Protein AF-A0A060BZU5-F1 (afdb_monomer_lite)

pLDDT: mean 94.49, std 5.02, range [67.12, 98.19]

Foldseek 3Di:
DQDPVNVVVVVVVVCVVCVVVVVVCVVVVVVVVVVVVVVLVCNPVPFDFDVPQLVVLVVLLCVVLPVLLVVLLVCLCPDDDPPLLVVLSVQLVPLVVVQSVSSRRHHGDNCSSVVSVVSSNVSSVVRDDPVSVVVRVVRNVCSVVVVVVCVVPPD

Organism: NCBI:txid158749

Structure (mmCIF, N/CA/C/O backbone):
data_AF-A0A060BZU5-F1
#
_entry.id   AF-A0A060BZU5-F1
#
loop_
_atom_site.group_PDB
_atom_site.id
_atom_site.ty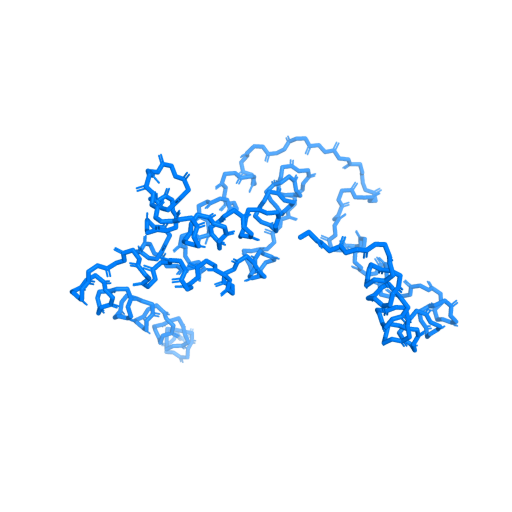pe_symbol
_atom_site.label_atom_id
_atom_site.label_alt_id
_atom_site.label_comp_id
_atom_site.label_asym_id
_atom_site.label_entity_id
_atom_site.label_seq_id
_atom_site.pdbx_PDB_ins_code
_atom_site.Cartn_x
_atom_site.Cartn_y
_atom_site.Cartn_z
_atom_site.occupancy
_atom_site.B_iso_or_equiv
_atom_site.auth_seq_id
_atom_site.auth_comp_id
_atom_site.auth_asym_id
_atom_site.auth_atom_id
_atom_site.pdbx_PDB_model_num
ATOM 1 N N . ARG A 1 1 ? -1.136 -24.111 12.074 1.00 69.12 1 ARG A N 1
ATOM 2 C CA . ARG A 1 1 ? 0.062 -23.974 11.204 1.00 69.12 1 ARG A CA 1
ATOM 3 C C . ARG A 1 1 ? -0.258 -24.644 9.873 1.00 69.12 1 ARG A C 1
ATOM 5 O O . ARG A 1 1 ? -0.863 -25.708 9.910 1.00 69.12 1 ARG A O 1
ATOM 12 N N . ILE A 1 2 ? 0.066 -24.031 8.733 1.00 78.31 2 ILE A N 1
ATOM 13 C CA . ILE A 1 2 ? -0.169 -24.647 7.415 1.00 78.31 2 ILE A CA 1
ATOM 14 C C . ILE A 1 2 ? 0.790 -25.838 7.289 1.00 78.31 2 ILE A C 1
ATOM 16 O O . ILE A 1 2 ? 1.999 -25.661 7.401 1.00 78.31 2 ILE A O 1
ATOM 20 N N . GLY A 1 3 ? 0.262 -27.054 7.142 1.00 94.56 3 GLY A N 1
ATOM 21 C CA . GLY A 1 3 ? 1.089 -28.252 6.969 1.00 94.56 3 GLY A CA 1
ATOM 22 C C . GLY A 1 3 ? 1.751 -28.292 5.588 1.00 94.56 3 GLY A C 1
ATOM 23 O O . GLY A 1 3 ? 1.218 -27.729 4.633 1.00 94.56 3 GLY A O 1
ATOM 24 N N . TRP A 1 4 ? 2.874 -29.006 5.460 1.00 95.75 4 TRP A N 1
ATOM 25 C CA . TRP A 1 4 ? 3.619 -29.143 4.197 1.00 95.75 4 TRP A CA 1
ATOM 26 C C . TRP A 1 4 ? 2.758 -29.619 3.025 1.00 95.75 4 TRP A C 1
ATOM 28 O O . TRP A 1 4 ? 2.885 -29.098 1.922 1.00 95.75 4 TRP A O 1
ATOM 38 N N . ARG A 1 5 ? 1.815 -30.535 3.277 1.00 96.00 5 ARG A N 1
ATOM 39 C CA . ARG A 1 5 ? 0.831 -30.977 2.279 1.00 96.00 5 ARG A CA 1
ATOM 40 C C . ARG A 1 5 ? -0.011 -29.816 1.747 1.00 96.00 5 ARG A C 1
ATOM 42 O O . ARG A 1 5 ? -0.167 -29.685 0.541 1.00 96.00 5 ARG A O 1
ATOM 49 N N . ASN A 1 6 ? -0.541 -28.973 2.632 1.00 95.94 6 ASN A N 1
ATOM 50 C CA . ASN A 1 6 ? -1.364 -27.833 2.227 1.00 95.94 6 ASN A CA 1
ATOM 51 C C . ASN A 1 6 ? -0.523 -26.791 1.488 1.00 95.94 6 ASN A C 1
ATOM 53 O O . ASN A 1 6 ? -0.986 -26.243 0.498 1.00 95.94 6 ASN A O 1
ATOM 57 N N . CYS A 1 7 ? 0.723 -26.574 1.918 1.00 95.19 7 CYS A N 1
ATOM 58 C CA . CYS A 1 7 ? 1.665 -25.715 1.204 1.00 95.19 7 CYS A CA 1
ATOM 59 C C . CYS A 1 7 ? 1.905 -26.217 -0.231 1.00 95.19 7 CYS A C 1
ATOM 61 O O . CYS A 1 7 ? 1.769 -25.451 -1.180 1.00 95.19 7 CYS A O 1
ATOM 63 N N . ALA A 1 8 ? 2.163 -27.518 -0.404 1.00 96.44 8 ALA A N 1
ATOM 64 C CA . ALA A 1 8 ? 2.342 -28.126 -1.720 1.00 96.44 8 ALA A CA 1
ATOM 65 C C . ALA A 1 8 ? 1.080 -28.012 -2.591 1.00 96.44 8 ALA A C 1
ATOM 67 O O . ALA A 1 8 ? 1.173 -27.644 -3.758 1.00 96.44 8 ALA A O 1
ATOM 68 N N . LEU A 1 9 ? -0.105 -28.263 -2.022 1.00 97.50 9 LEU A N 1
ATOM 69 C CA . LEU A 1 9 ? -1.376 -28.101 -2.736 1.00 97.50 9 LEU A CA 1
ATOM 70 C C . LEU A 1 9 ? -1.608 -26.649 -3.171 1.00 97.50 9 LEU A C 1
ATOM 72 O O . LEU A 1 9 ? -2.020 -26.415 -4.303 1.00 97.50 9 LEU A O 1
ATOM 76 N N . MET A 1 10 ? -1.309 -25.675 -2.308 1.00 95.88 10 MET A N 1
ATOM 77 C CA . MET A 1 10 ? -1.402 -24.252 -2.646 1.00 95.88 10 MET A CA 1
ATOM 78 C C . MET A 1 10 ? -0.418 -23.870 -3.756 1.00 95.88 10 MET A C 1
ATOM 80 O O . MET A 1 10 ? -0.804 -23.168 -4.686 1.00 95.88 10 MET A O 1
ATOM 84 N N . ALA A 1 11 ? 0.825 -24.358 -3.695 1.00 96.38 11 ALA A N 1
ATOM 85 C CA . ALA A 1 11 ? 1.834 -24.105 -4.720 1.00 96.38 11 ALA A CA 1
ATOM 86 C C . ALA A 1 11 ? 1.442 -24.714 -6.076 1.00 96.38 11 ALA A C 1
ATOM 88 O O . ALA A 1 11 ? 1.573 -24.052 -7.103 1.00 96.38 11 ALA A O 1
ATOM 89 N N . LEU A 1 12 ? 0.907 -25.939 -6.083 1.00 97.62 12 LEU A N 1
ATOM 90 C CA . LEU A 1 12 ? 0.409 -26.594 -7.296 1.00 97.62 12 LEU A CA 1
ATOM 91 C C . LEU A 1 12 ? -0.798 -25.861 -7.883 1.00 97.62 12 LEU A C 1
ATOM 93 O O . LEU A 1 12 ? -0.840 -25.636 -9.089 1.00 97.62 12 LEU A O 1
ATOM 97 N N . ALA A 1 13 ? -1.754 -25.455 -7.045 1.00 97.62 13 ALA A N 1
ATOM 98 C CA . ALA A 1 13 ? -2.903 -24.675 -7.489 1.00 97.62 13 ALA A CA 1
ATOM 99 C C . ALA A 1 13 ? -2.464 -23.330 -8.087 1.00 97.62 13 ALA A C 1
ATOM 101 O O . ALA A 1 13 ? -2.909 -22.971 -9.174 1.00 97.62 13 ALA A O 1
ATOM 102 N N . PHE A 1 14 ? -1.544 -22.620 -7.428 1.00 96.81 14 PHE A N 1
ATOM 103 C CA . PHE A 1 14 ? -0.956 -21.389 -7.953 1.00 96.81 14 PHE A CA 1
ATOM 104 C C . PHE A 1 14 ? -0.271 -21.617 -9.307 1.00 96.81 14 PHE A C 1
ATOM 106 O O . PHE A 1 14 ? -0.561 -20.898 -10.261 1.00 96.81 14 PHE A O 1
ATOM 113 N N . ALA A 1 15 ? 0.583 -22.643 -9.411 1.00 97.31 15 ALA A N 1
ATOM 114 C CA . ALA A 1 15 ? 1.287 -22.980 -10.645 1.00 97.31 15 ALA A CA 1
ATOM 115 C C . ALA A 1 15 ? 0.313 -23.306 -11.786 1.00 97.31 15 ALA A C 1
ATOM 117 O O . ALA A 1 15 ? 0.478 -22.803 -12.894 1.00 97.31 15 ALA A O 1
ATOM 118 N N . ALA A 1 16 ? -0.733 -24.089 -11.511 1.00 97.69 16 ALA A N 1
ATOM 119 C CA . ALA A 1 16 ? -1.763 -24.413 -12.492 1.00 97.69 16 ALA A CA 1
ATOM 120 C C . ALA A 1 16 ? -2.503 -23.155 -12.971 1.00 97.69 16 ALA A C 1
ATOM 122 O O . ALA A 1 16 ? -2.631 -22.948 -14.177 1.00 97.69 16 ALA A O 1
ATOM 123 N N . VAL A 1 17 ? -2.924 -22.287 -12.046 1.00 98.00 17 VAL A N 1
ATOM 124 C CA . VAL A 1 17 ? -3.672 -21.057 -12.354 1.00 98.00 17 VAL A CA 1
ATOM 125 C C . VAL A 1 17 ? -2.834 -20.062 -13.160 1.00 98.00 17 VAL A C 1
ATOM 127 O O . VAL A 1 17 ? -3.349 -19.459 -14.098 1.00 98.00 17 VAL A O 1
ATOM 130 N N . ILE A 1 18 ? -1.548 -19.894 -12.837 1.00 96.81 18 ILE A N 1
ATOM 131 C CA . ILE A 1 18 ? -0.677 -18.942 -13.544 1.00 96.81 18 ILE A CA 1
ATOM 132 C C . ILE A 1 18 ? -0.086 -19.517 -14.843 1.00 96.81 18 ILE A C 1
ATOM 134 O O . ILE A 1 18 ? 0.369 -18.754 -15.697 1.00 96.81 18 ILE A O 1
ATOM 138 N N . SER A 1 19 ? -0.112 -20.844 -15.031 1.00 97.38 19 SER A N 1
ATOM 139 C CA . SER A 1 19 ? 0.541 -21.516 -16.165 1.00 97.38 19 SER A CA 1
ATOM 140 C C . SER A 1 19 ? 0.157 -20.986 -17.552 1.00 97.38 19 SER A C 1
ATOM 142 O O . SER A 1 19 ? 1.078 -20.809 -18.352 1.00 97.38 19 SER A O 1
ATOM 144 N N . PRO A 1 20 ? -1.112 -20.639 -17.872 1.00 96.38 20 PRO A N 1
ATOM 145 C CA . PRO A 1 20 ? -1.440 -20.138 -19.206 1.00 96.38 20 PRO A CA 1
ATOM 146 C C . PRO A 1 20 ? -0.761 -18.795 -19.488 1.00 96.38 20 PRO A C 1
ATOM 148 O O . PRO A 1 20 ? -0.270 -18.568 -20.590 1.00 96.38 20 PRO A O 1
ATOM 151 N N . ASN A 1 21 ? -0.676 -17.925 -18.473 1.00 95.50 21 ASN A N 1
ATOM 152 C CA . ASN A 1 21 ? -0.003 -16.635 -18.586 1.00 95.50 21 ASN A CA 1
ATOM 153 C C . ASN A 1 21 ? 1.512 -16.812 -18.756 1.00 95.50 21 ASN A C 1
ATOM 155 O O . ASN A 1 21 ? 2.098 -16.191 -19.638 1.00 95.50 21 ASN A O 1
ATOM 159 N N . VAL A 1 22 ? 2.128 -17.703 -17.971 1.00 94.94 22 VAL A N 1
ATOM 160 C CA . VAL A 1 22 ? 3.571 -17.985 -18.056 1.00 94.94 22 VAL A CA 1
ATOM 161 C C . VAL A 1 22 ? 3.944 -18.566 -19.419 1.00 94.94 22 VAL A C 1
ATOM 163 O O . VAL A 1 22 ? 4.887 -18.090 -20.047 1.00 94.94 22 VAL A O 1
ATOM 166 N N . ILE A 1 23 ? 3.193 -19.557 -19.909 1.00 96.81 23 ILE A N 1
ATOM 167 C CA . ILE A 1 23 ? 3.436 -20.176 -21.221 1.00 96.81 23 ILE A CA 1
ATOM 168 C C . ILE A 1 23 ? 3.275 -19.139 -22.334 1.00 96.81 23 ILE A C 1
ATOM 170 O O . ILE A 1 23 ? 4.119 -19.055 -23.229 1.00 96.81 23 ILE A O 1
ATOM 174 N N . TRP A 1 24 ? 2.224 -18.317 -22.271 1.00 96.62 24 TRP A N 1
ATOM 175 C CA . TRP A 1 24 ? 2.035 -17.238 -23.235 1.00 96.62 24 TRP A CA 1
ATOM 176 C C . TRP A 1 24 ? 3.219 -16.264 -23.213 1.00 96.62 24 TRP A C 1
ATOM 178 O O . TRP A 1 24 ? 3.798 -15.979 -24.254 1.00 96.62 24 TRP A O 1
ATOM 188 N N . ASN A 1 25 ? 3.664 -15.829 -22.034 1.00 96.38 25 ASN A N 1
ATOM 189 C CA . ASN A 1 25 ? 4.769 -14.884 -21.910 1.00 96.38 25 ASN A CA 1
ATOM 190 C C . ASN A 1 25 ? 6.090 -15.455 -22.459 1.00 96.38 25 ASN A C 1
ATOM 192 O O . ASN A 1 25 ? 6.769 -14.790 -23.238 1.00 96.38 25 ASN A O 1
ATOM 196 N N . LEU A 1 26 ? 6.412 -16.713 -22.133 1.00 96.31 26 LEU A N 1
ATOM 197 C CA . LEU A 1 26 ? 7.608 -17.407 -22.632 1.00 96.31 26 LEU A CA 1
ATOM 198 C C . LEU A 1 26 ? 7.604 -17.580 -24.156 1.00 96.31 26 LEU A C 1
ATOM 200 O O . LEU A 1 26 ? 8.656 -17.523 -24.786 1.00 96.31 26 LEU A O 1
ATOM 204 N N . THR A 1 27 ? 6.428 -17.772 -24.755 1.00 97.12 27 THR A N 1
ATOM 205 C CA . THR A 1 27 ? 6.273 -17.913 -26.214 1.00 97.12 27 THR A CA 1
ATOM 206 C C . THR A 1 27 ? 6.184 -16.574 -26.950 1.00 97.12 27 THR A C 1
ATOM 208 O O . THR A 1 27 ? 6.310 -16.544 -28.170 1.00 97.12 27 THR A O 1
ATOM 211 N N . HIS A 1 28 ? 6.027 -15.465 -26.222 1.00 95.88 28 HIS A N 1
ATOM 212 C CA . HIS A 1 28 ? 5.904 -14.107 -26.761 1.00 95.88 28 HIS A CA 1
ATOM 213 C C . HIS A 1 28 ? 7.030 -13.203 -26.244 1.00 95.88 28 HIS A C 1
ATOM 215 O O . HIS A 1 28 ? 6.793 -12.068 -25.834 1.00 95.88 28 HIS A O 1
ATOM 221 N N . GLN A 1 29 ? 8.262 -13.726 -26.247 1.00 94.12 29 GLN A N 1
ATOM 222 C CA . GLN A 1 29 ? 9.493 -12.964 -25.977 1.00 94.12 29 GLN A CA 1
ATOM 223 C C . GLN A 1 29 ? 9.509 -12.261 -24.612 1.00 94.12 29 GLN A C 1
ATOM 225 O O . GLN A 1 29 ? 10.192 -11.264 -24.426 1.00 94.12 29 GLN A O 1
ATOM 230 N N . LEU A 1 30 ? 8.756 -12.784 -23.645 1.00 92.81 30 LEU A N 1
ATOM 231 C CA . LEU A 1 30 ? 8.597 -12.197 -22.322 1.00 92.81 30 LEU A CA 1
ATOM 232 C C . LEU A 1 30 ? 8.027 -10.764 -22.322 1.00 92.81 30 LEU A C 1
ATOM 234 O O . LEU A 1 30 ? 8.293 -9.999 -21.396 1.00 92.81 30 LEU A O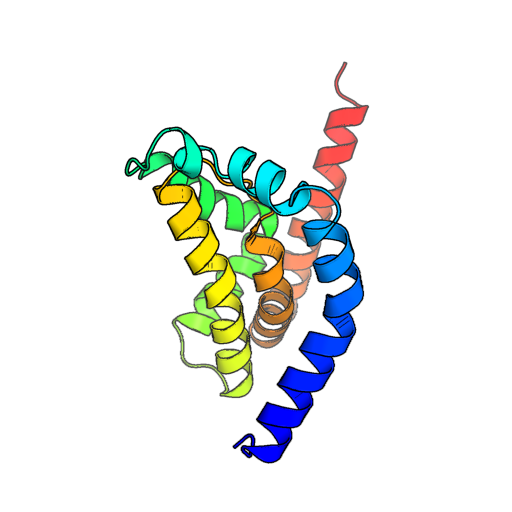 1
ATOM 238 N N . ALA A 1 31 ? 7.194 -10.401 -23.304 1.00 91.12 31 ALA A N 1
ATOM 239 C CA . ALA A 1 31 ? 6.710 -9.029 -23.510 1.00 91.12 31 ALA A CA 1
ATOM 240 C C . ALA A 1 31 ? 6.168 -8.334 -22.240 1.00 91.12 31 ALA A C 1
ATOM 242 O O . ALA A 1 31 ? 6.453 -7.165 -21.989 1.00 91.12 31 ALA A O 1
ATOM 243 N N . THR A 1 32 ? 5.409 -9.037 -21.386 1.00 89.62 32 THR A N 1
ATOM 244 C CA . THR A 1 32 ? 4.931 -8.457 -20.110 1.00 89.62 32 THR A CA 1
ATOM 245 C C . THR A 1 32 ? 6.067 -8.160 -19.132 1.00 89.62 32 THR A C 1
ATOM 247 O O . THR A 1 32 ? 6.025 -7.131 -18.458 1.00 89.62 32 THR A O 1
ATOM 250 N N . VAL A 1 33 ? 7.070 -9.038 -19.031 1.00 87.69 33 VAL A N 1
ATOM 251 C CA . VAL A 1 33 ? 8.240 -8.804 -18.171 1.00 87.69 33 VAL A CA 1
ATOM 252 C C . VAL A 1 33 ? 9.021 -7.615 -18.706 1.00 87.69 33 VAL A C 1
ATOM 254 O O . VAL A 1 33 ? 9.373 -6.734 -17.930 1.00 87.69 33 VAL A O 1
ATOM 257 N N . GLU A 1 34 ? 9.205 -7.541 -20.023 1.00 89.88 34 GLU A N 1
ATOM 258 C CA . GLU A 1 34 ? 9.924 -6.449 -20.668 1.00 89.88 34 GLU A CA 1
ATOM 259 C C . GLU A 1 34 ? 9.262 -5.085 -20.416 1.00 89.88 34 GLU A C 1
ATOM 261 O O . GLU A 1 34 ? 9.900 -4.178 -19.883 1.00 89.88 34 GLU A O 1
ATOM 266 N N . HIS A 1 35 ? 7.954 -4.966 -20.651 1.00 87.81 35 HIS A N 1
ATOM 267 C CA . HIS A 1 35 ? 7.216 -3.740 -20.335 1.00 87.81 35 HIS A CA 1
ATOM 268 C C . HIS A 1 35 ? 7.187 -3.418 -18.834 1.00 87.81 35 HIS A C 1
ATOM 270 O O . HIS A 1 35 ? 7.146 -2.252 -18.439 1.00 87.81 35 HIS A O 1
ATOM 276 N N . THR A 1 36 ? 7.215 -4.434 -17.968 1.00 88.38 36 THR A N 1
ATOM 277 C CA . THR A 1 36 ? 7.320 -4.208 -16.520 1.00 88.38 36 THR A CA 1
ATOM 278 C C . THR A 1 36 ? 8.694 -3.645 -16.165 1.00 88.38 36 THR A C 1
ATOM 280 O O . THR A 1 36 ? 8.774 -2.704 -15.382 1.00 88.38 36 THR A O 1
ATOM 283 N N . MET A 1 37 ? 9.768 -4.154 -16.771 1.00 87.75 37 MET A N 1
ATOM 284 C CA . MET A 1 37 ? 11.112 -3.599 -16.608 1.00 87.75 37 MET A CA 1
ATOM 285 C C . MET A 1 37 ? 11.202 -2.162 -17.133 1.00 87.75 37 MET A C 1
ATOM 287 O O . MET A 1 37 ? 11.858 -1.342 -16.501 1.00 87.75 37 MET A O 1
ATOM 291 N N . ASP A 1 38 ? 10.505 -1.826 -18.222 1.00 87.00 38 ASP A N 1
ATOM 292 C CA . ASP A 1 38 ? 10.435 -0.448 -18.732 1.00 87.00 38 ASP A CA 1
ATOM 293 C C . ASP A 1 38 ? 9.743 0.500 -17.743 1.00 87.00 38 ASP A C 1
ATOM 295 O O . ASP A 1 38 ? 10.209 1.615 -17.506 1.00 87.00 38 ASP A O 1
ATOM 299 N N . ASN A 1 39 ? 8.657 0.043 -17.110 1.00 86.19 39 ASN A N 1
ATOM 300 C CA . ASN A 1 39 ? 7.980 0.792 -16.049 1.00 86.19 39 ASN A CA 1
ATOM 301 C C . ASN A 1 39 ? 8.881 0.982 -14.821 1.00 86.19 39 ASN A C 1
ATOM 303 O O . ASN A 1 39 ? 8.801 1.994 -14.123 1.00 86.19 39 ASN A O 1
ATOM 307 N N . VAL A 1 40 ? 9.754 0.012 -14.561 1.00 86.62 40 VAL A N 1
ATOM 308 C CA . VAL A 1 40 ? 10.767 0.045 -13.510 1.00 86.62 40 VAL A CA 1
ATOM 309 C C . VAL A 1 40 ? 12.078 0.603 -14.079 1.00 86.62 40 VAL A C 1
ATOM 311 O O . VAL A 1 40 ? 13.096 -0.079 -14.134 1.00 86.62 40 VAL A O 1
ATOM 314 N N . GLY A 1 41 ? 12.056 1.874 -14.496 1.00 82.81 41 GLY A N 1
ATOM 315 C CA . GLY A 1 41 ? 13.102 2.476 -15.340 1.00 82.81 41 GLY A CA 1
ATOM 316 C C . GLY A 1 41 ? 14.556 2.291 -14.874 1.00 82.81 41 GLY A C 1
ATOM 317 O O . GLY A 1 41 ? 15.458 2.183 -15.705 1.00 82.81 41 GLY A O 1
ATOM 318 N N . TRP A 1 42 ? 14.795 2.157 -13.566 1.00 87.62 42 TRP A N 1
ATOM 319 C CA . TRP A 1 42 ? 16.131 1.908 -13.018 1.00 87.62 42 TRP A CA 1
ATOM 320 C C . TRP A 1 42 ? 16.730 0.544 -13.393 1.00 87.62 42 TRP A C 1
ATOM 322 O O . TRP A 1 42 ? 17.946 0.380 -13.339 1.00 87.62 42 TRP A O 1
ATOM 332 N N . VAL A 1 43 ? 15.924 -0.433 -13.817 1.00 88.06 43 VAL A N 1
ATOM 333 C CA . VAL A 1 43 ? 16.420 -1.745 -14.268 1.00 88.06 43 VAL A CA 1
ATOM 334 C C . VAL A 1 43 ? 17.251 -1.625 -15.547 1.00 88.06 43 VAL A C 1
ATOM 336 O O . VAL A 1 43 ? 18.202 -2.383 -15.722 1.00 88.06 43 VAL A O 1
ATOM 339 N N . ARG A 1 44 ? 16.942 -0.659 -16.423 1.00 84.06 44 ARG A N 1
ATOM 340 C CA . ARG A 1 44 ? 17.698 -0.440 -17.668 1.00 84.06 44 ARG A CA 1
ATOM 341 C C . ARG A 1 44 ? 18.816 0.585 -17.530 1.00 84.06 44 ARG A C 1
ATOM 343 O O . ARG A 1 44 ? 19.848 0.443 -18.175 1.00 84.06 44 ARG A O 1
ATOM 350 N N . THR A 1 45 ? 18.613 1.618 -16.715 1.00 84.88 45 THR A N 1
ATOM 351 C CA . THR A 1 45 ? 19.555 2.745 -16.594 1.00 84.88 45 THR A CA 1
ATOM 352 C C . THR A 1 45 ? 20.490 2.645 -15.390 1.00 84.88 45 THR A C 1
ATOM 354 O O . THR A 1 45 ? 21.404 3.455 -15.264 1.00 84.88 45 THR A O 1
ATOM 357 N N . GLY A 1 46 ? 20.267 1.673 -14.502 1.00 85.69 46 GLY A N 1
ATOM 358 C CA . GLY A 1 46 ? 20.924 1.570 -13.203 1.00 85.69 46 GLY A CA 1
ATOM 359 C C . GLY A 1 46 ? 20.110 2.231 -12.086 1.00 85.69 46 GLY A C 1
ATOM 360 O O . GLY A 1 46 ? 19.373 3.194 -12.309 1.00 85.69 46 GLY A O 1
ATOM 361 N N . ALA A 1 47 ? 20.244 1.690 -10.873 1.00 87.81 47 ALA A N 1
ATOM 362 C CA . ALA A 1 47 ? 19.574 2.198 -9.683 1.00 87.81 47 ALA A CA 1
ATOM 363 C C . ALA A 1 47 ? 20.352 3.345 -9.035 1.00 87.81 47 ALA A C 1
ATOM 365 O O . ALA A 1 47 ? 21.568 3.271 -8.860 1.00 87.81 47 ALA A O 1
ATOM 366 N N . ALA A 1 48 ? 19.623 4.378 -8.620 1.00 90.25 48 ALA A N 1
ATOM 367 C CA . ALA A 1 48 ? 20.142 5.477 -7.822 1.00 90.25 48 ALA A CA 1
ATOM 368 C C . ALA A 1 48 ? 19.162 5.769 -6.684 1.00 90.25 48 ALA A C 1
ATOM 370 O O . ALA A 1 48 ? 17.950 5.738 -6.884 1.00 90.25 48 ALA A O 1
ATOM 371 N N . LEU A 1 49 ? 19.687 6.053 -5.490 1.00 95.50 49 LEU A N 1
ATOM 372 C CA . LEU A 1 49 ? 18.846 6.377 -4.342 1.00 95.50 49 LEU A CA 1
ATOM 373 C C . LEU A 1 49 ? 18.205 7.755 -4.528 1.00 95.50 49 LEU A C 1
ATOM 375 O O . LEU A 1 49 ? 18.896 8.769 -4.613 1.00 95.50 49 LEU A O 1
ATOM 379 N N . ASN A 1 50 ? 16.878 7.785 -4.531 1.00 95.06 50 ASN A N 1
ATOM 380 C CA . ASN A 1 50 ? 16.061 8.980 -4.628 1.00 95.06 50 ASN A CA 1
ATOM 381 C C . ASN A 1 50 ? 15.109 9.077 -3.427 1.00 95.06 50 ASN A C 1
ATOM 383 O O . ASN A 1 50 ? 13.959 8.638 -3.450 1.00 95.06 50 ASN A O 1
ATOM 387 N N . TRP A 1 51 ? 15.603 9.693 -2.355 1.00 96.38 51 TRP A N 1
ATOM 388 C CA . TRP A 1 51 ? 14.832 9.916 -1.131 1.00 96.38 51 TRP A CA 1
ATOM 389 C C . TRP A 1 51 ? 13.609 10.815 -1.345 1.00 96.38 51 TRP A C 1
ATOM 391 O O . TRP A 1 51 ? 12.612 10.654 -0.643 1.00 96.38 51 TRP A O 1
ATOM 401 N N . ALA A 1 52 ? 13.663 11.729 -2.321 1.00 96.62 52 ALA A N 1
ATOM 402 C CA . ALA A 1 52 ? 12.541 12.601 -2.651 1.00 96.62 52 ALA A CA 1
ATOM 403 C C . ALA A 1 52 ? 11.383 11.802 -3.264 1.00 96.62 52 ALA A C 1
ATOM 405 O O . ALA A 1 52 ? 10.253 11.933 -2.803 1.00 96.62 52 ALA A O 1
ATOM 406 N N . SER A 1 53 ? 11.665 10.912 -4.221 1.00 95.81 53 SER A N 1
ATOM 407 C CA . SER A 1 53 ? 10.653 10.020 -4.804 1.00 95.81 53 SER A CA 1
ATOM 408 C C . SER A 1 53 ? 10.087 9.034 -3.785 1.00 95.81 53 SER A C 1
ATOM 410 O O . SER A 1 53 ? 8.880 8.803 -3.767 1.00 95.81 53 SER A O 1
ATOM 412 N N . MET A 1 54 ? 10.917 8.511 -2.878 1.00 97.50 54 MET A N 1
ATOM 413 C CA . MET A 1 54 ? 10.433 7.693 -1.764 1.00 97.50 54 MET A CA 1
ATOM 414 C C . MET A 1 54 ? 9.467 8.478 -0.861 1.00 97.50 54 MET A C 1
ATOM 416 O O . MET A 1 54 ? 8.395 7.978 -0.523 1.00 97.50 54 MET A O 1
ATOM 420 N N . ALA A 1 55 ? 9.824 9.709 -0.478 1.00 97.62 55 ALA A N 1
ATOM 421 C CA . ALA A 1 55 ? 8.984 10.554 0.367 1.00 97.62 55 ALA A CA 1
ATOM 422 C C . ALA A 1 55 ? 7.668 10.934 -0.331 1.00 97.62 55 ALA A C 1
ATOM 424 O O . ALA A 1 55 ? 6.602 10.813 0.271 1.00 97.62 55 ALA A O 1
ATOM 425 N N . GLU A 1 56 ? 7.730 11.325 -1.606 1.00 97.44 56 GLU A N 1
ATOM 426 C CA . GLU A 1 56 ? 6.560 11.609 -2.441 1.00 97.44 56 GLU A CA 1
ATOM 427 C C . GLU A 1 56 ? 5.626 10.395 -2.508 1.00 97.44 56 GLU A C 1
ATOM 429 O O . GLU A 1 56 ? 4.420 10.521 -2.286 1.00 97.44 56 GLU A O 1
ATOM 434 N N . PHE A 1 57 ? 6.184 9.198 -2.710 1.00 97.81 57 PHE A N 1
ATOM 435 C CA . PHE A 1 57 ? 5.414 7.963 -2.717 1.00 97.81 57 PHE A CA 1
ATOM 436 C C . PHE A 1 57 ? 4.727 7.701 -1.371 1.00 97.81 57 PHE A C 1
ATOM 438 O O . PHE A 1 57 ? 3.518 7.461 -1.351 1.00 97.81 57 PHE A O 1
ATOM 445 N N . VAL A 1 58 ? 5.450 7.787 -0.249 1.00 97.75 58 VAL A N 1
ATOM 446 C CA . VAL A 1 58 ? 4.886 7.570 1.096 1.00 97.75 58 VAL A CA 1
ATOM 447 C C . VAL A 1 58 ? 3.767 8.569 1.392 1.00 97.75 58 VAL A C 1
ATOM 449 O O . VAL A 1 58 ? 2.709 8.177 1.883 1.00 97.75 58 VAL A O 1
ATOM 452 N N . VAL A 1 59 ? 3.955 9.845 1.049 1.00 97.75 59 VAL A N 1
ATOM 453 C CA . VAL A 1 59 ? 2.920 10.876 1.213 1.00 97.75 59 VAL A CA 1
ATOM 454 C C . VAL A 1 59 ? 1.715 10.586 0.318 1.00 97.75 59 VAL A C 1
ATOM 456 O O . VAL A 1 59 ? 0.577 10.671 0.781 1.00 97.75 59 VAL A O 1
ATOM 459 N N . SER A 1 60 ? 1.932 10.160 -0.931 1.00 97.06 60 SER A N 1
ATOM 460 C CA . SER A 1 60 ? 0.843 9.840 -1.862 1.00 97.06 60 SER A CA 1
ATOM 461 C C . SER A 1 60 ? -0.078 8.725 -1.351 1.00 97.06 60 SER A C 1
ATOM 463 O O . SER A 1 60 ? -1.268 8.722 -1.665 1.00 97.06 60 SER A O 1
ATOM 465 N N . GLN A 1 61 ? 0.417 7.831 -0.486 1.00 98.00 61 GLN A N 1
ATOM 466 C CA . GLN A 1 61 ? -0.394 6.766 0.106 1.00 98.00 61 GLN A CA 1
ATOM 467 C C . GLN A 1 61 ? -1.529 7.303 0.994 1.00 98.00 61 GLN A C 1
ATOM 469 O O . GLN A 1 61 ? -2.586 6.677 1.075 1.00 98.00 61 GLN A O 1
ATOM 474 N N . PHE A 1 62 ? -1.375 8.489 1.595 1.00 97.06 62 PHE A N 1
ATOM 475 C CA . PHE A 1 62 ? -2.466 9.163 2.312 1.00 97.06 62 PHE A CA 1
ATOM 476 C C . PHE A 1 62 ? -3.562 9.662 1.366 1.00 97.06 62 PHE A C 1
ATOM 478 O O . PHE A 1 62 ? -4.723 9.716 1.762 1.00 97.06 62 PHE A O 1
ATOM 485 N N . GLY A 1 63 ? -3.210 10.000 0.124 1.00 94.50 63 GLY A N 1
ATOM 486 C CA . GLY A 1 63 ? -4.173 10.345 -0.919 1.00 94.50 63 GLY A CA 1
ATOM 487 C C . GLY A 1 63 ? -4.889 9.114 -1.473 1.00 94.50 63 GLY A C 1
ATOM 488 O O . GLY A 1 63 ? -6.106 9.129 -1.609 1.00 94.50 63 GLY A O 1
ATOM 489 N N . VAL A 1 64 ? -4.150 8.032 -1.737 1.00 95.44 64 VAL A N 1
ATOM 490 C CA . VAL A 1 64 ? -4.707 6.794 -2.313 1.00 95.44 64 VAL A CA 1
ATOM 491 C C . VAL A 1 64 ? -5.605 6.058 -1.325 1.00 95.44 64 VAL A C 1
ATOM 493 O O . VAL A 1 64 ? -6.704 5.645 -1.684 1.00 95.44 64 VAL A O 1
ATOM 496 N N . PHE A 1 65 ? -5.144 5.866 -0.087 1.00 97.12 65 PHE A N 1
ATOM 497 C CA . PHE A 1 65 ? -5.910 5.125 0.913 1.00 97.12 65 PHE A CA 1
ATOM 498 C C . PHE A 1 65 ? -6.884 6.007 1.695 1.00 97.12 65 PHE A C 1
ATOM 500 O O . PHE A 1 65 ? -7.836 5.488 2.276 1.00 97.12 65 PHE A O 1
ATOM 507 N N . GLY A 1 66 ? -6.637 7.318 1.731 1.00 96.62 66 GLY A N 1
ATOM 508 C CA . GLY A 1 66 ? -7.367 8.304 2.521 1.00 96.62 66 GLY A CA 1
ATOM 509 C C . GLY A 1 66 ? -6.692 8.600 3.869 1.00 96.62 66 GLY A C 1
ATOM 510 O O . GLY A 1 66 ? -6.191 7.687 4.530 1.00 96.62 66 GLY A O 1
ATOM 511 N N . PRO A 1 67 ? -6.701 9.858 4.347 1.00 97.19 67 PRO A N 1
ATOM 512 C CA . PRO A 1 67 ? -5.949 10.249 5.542 1.00 97.19 67 PRO A CA 1
ATOM 513 C C . PRO A 1 67 ? -6.482 9.609 6.833 1.00 97.19 67 PRO A C 1
ATOM 515 O O . PRO A 1 67 ? -5.700 9.216 7.697 1.00 97.19 67 PRO A O 1
ATOM 518 N N . VAL A 1 68 ? -7.804 9.451 6.965 1.00 98.12 68 VAL A N 1
ATOM 519 C CA . VAL A 1 68 ? -8.435 8.854 8.162 1.00 98.12 68 VAL A CA 1
ATOM 520 C C . VAL A 1 68 ? -8.173 7.346 8.235 1.00 98.12 68 VAL A C 1
ATOM 522 O O . VAL A 1 68 ? -7.831 6.807 9.286 1.00 98.12 68 VAL A O 1
ATOM 525 N N . THR A 1 69 ? -8.311 6.662 7.105 1.00 97.94 69 THR A N 1
ATOM 526 C CA . THR A 1 69 ? -8.036 5.231 6.931 1.00 97.94 69 THR A CA 1
ATOM 527 C C . THR A 1 69 ? -6.551 4.929 7.101 1.00 97.94 69 THR A C 1
ATOM 529 O O . THR A 1 69 ? -6.208 3.981 7.806 1.00 97.94 69 THR A O 1
ATOM 532 N N . MET A 1 70 ? -5.666 5.775 6.564 1.00 98.12 70 MET A N 1
ATOM 533 C CA . MET A 1 70 ? -4.223 5.664 6.777 1.00 98.12 70 MET A CA 1
ATOM 534 C C . MET A 1 70 ? -3.850 5.846 8.250 1.00 98.12 70 MET A C 1
ATOM 536 O O . MET A 1 70 ? -3.110 5.029 8.794 1.00 98.12 70 MET A O 1
ATOM 540 N N . ALA A 1 71 ? -4.416 6.841 8.941 1.00 98.00 71 ALA A N 1
ATOM 541 C CA . ALA A 1 71 ? -4.197 7.013 10.377 1.00 98.00 71 ALA A CA 1
ATOM 542 C C . ALA A 1 71 ? -4.630 5.773 11.183 1.00 98.00 71 ALA A C 1
ATOM 544 O O . ALA A 1 71 ? -3.917 5.345 12.092 1.00 98.00 71 ALA A O 1
ATOM 545 N N . ALA A 1 72 ? -5.759 5.155 10.824 1.00 97.94 72 ALA A N 1
ATOM 546 C CA . ALA A 1 72 ? -6.229 3.925 11.457 1.00 97.94 72 ALA A CA 1
ATOM 547 C C . ALA A 1 72 ? -5.313 2.720 11.179 1.00 97.94 72 ALA A C 1
ATOM 549 O O . ALA A 1 72 ? -5.074 1.913 12.078 1.00 97.94 72 ALA A O 1
ATOM 550 N N . LEU A 1 73 ? -4.763 2.608 9.966 1.00 98.12 73 LEU A N 1
ATOM 551 C CA . LEU A 1 73 ? -3.799 1.563 9.628 1.00 98.12 73 LEU A CA 1
ATOM 552 C C . LEU A 1 73 ? -2.483 1.737 10.395 1.00 98.12 73 LEU A C 1
ATOM 554 O O . LEU A 1 73 ? -1.998 0.781 10.998 1.00 98.12 73 LEU A O 1
ATOM 558 N N . LEU A 1 74 ? -1.941 2.956 10.452 1.00 97.75 74 LEU A N 1
ATOM 559 C CA . LEU A 1 74 ? -0.755 3.265 11.256 1.00 97.75 74 LEU A CA 1
ATOM 560 C C . LEU A 1 74 ? -1.006 2.974 12.740 1.00 97.75 74 LEU A C 1
ATOM 562 O O . LEU A 1 74 ? -0.155 2.390 13.410 1.00 97.75 74 LEU A O 1
ATOM 566 N N . TRP A 1 75 ? -2.196 3.299 13.250 1.00 97.81 75 TRP A N 1
ATOM 567 C CA . TRP A 1 75 ? -2.595 2.922 14.604 1.00 97.81 75 TRP A CA 1
ATOM 568 C C . TRP A 1 75 ? -2.570 1.403 14.801 1.00 97.81 75 TRP A C 1
ATOM 570 O O . TRP A 1 75 ? -1.974 0.930 15.763 1.00 97.81 75 TRP A O 1
ATOM 580 N N . ALA A 1 76 ? -3.157 0.629 13.884 1.00 96.81 76 ALA A N 1
ATOM 581 C CA . ALA A 1 76 ? -3.163 -0.833 13.951 1.00 96.81 76 ALA A CA 1
ATOM 582 C C . ALA A 1 76 ? -1.750 -1.451 13.898 1.00 96.81 76 ALA A C 1
ATOM 584 O O . ALA A 1 76 ? -1.513 -2.498 14.499 1.00 96.81 76 ALA A O 1
ATOM 585 N N . ILE A 1 77 ? -0.808 -0.809 13.200 1.00 96.00 77 ILE A N 1
ATOM 586 C CA . ILE A 1 77 ? 0.591 -1.250 13.101 1.00 96.00 77 ILE A CA 1
ATOM 587 C C . ILE A 1 77 ? 1.360 -0.951 14.396 1.00 96.00 77 ILE A C 1
ATOM 589 O O . ILE A 1 77 ? 2.058 -1.822 14.917 1.00 96.00 77 ILE A O 1
ATOM 593 N N . PHE A 1 78 ? 1.254 0.280 14.906 1.00 96.25 78 PHE A N 1
ATOM 594 C CA . PHE A 1 78 ? 2.127 0.782 15.974 1.00 96.25 78 PHE A CA 1
ATOM 595 C C . PHE A 1 78 ? 1.527 0.698 17.380 1.00 96.25 78 PHE A C 1
ATOM 597 O O . PHE A 1 78 ? 2.257 0.844 18.361 1.00 96.25 78 PHE A O 1
ATOM 604 N N . ARG A 1 79 ? 0.215 0.478 17.517 1.00 94.69 79 ARG A N 1
ATOM 605 C CA . ARG A 1 79 ? -0.456 0.347 18.815 1.00 94.69 79 ARG A CA 1
ATOM 606 C C . ARG A 1 79 ? -0.955 -1.079 19.047 1.00 94.69 79 ARG A C 1
ATOM 608 O O . ARG A 1 79 ? -1.340 -1.764 18.099 1.00 94.69 79 ARG A O 1
ATOM 615 N N . PRO A 1 80 ? -0.994 -1.532 20.314 1.00 87.88 80 PRO A N 1
ATOM 616 C CA . PRO A 1 80 ? -1.631 -2.794 20.657 1.00 87.88 80 PRO A CA 1
ATOM 617 C C . PRO A 1 80 ? -3.088 -2.816 20.182 1.00 87.88 80 PRO A C 1
ATOM 619 O O . PRO A 1 80 ? -3.896 -1.968 20.558 1.00 87.88 80 PRO A O 1
ATOM 622 N N . CYS A 1 81 ? -3.411 -3.804 19.359 1.00 93.12 81 CYS A N 1
ATOM 623 C CA . CYS A 1 81 ? -4.754 -4.131 18.902 1.00 93.12 81 CYS A CA 1
ATOM 624 C C . CYS A 1 81 ? -4.953 -5.654 18.998 1.00 93.12 81 CYS A C 1
ATOM 626 O O . CYS A 1 81 ? -4.004 -6.393 19.278 1.00 93.12 81 CYS A O 1
ATOM 628 N N . GLY A 1 82 ? -6.187 -6.132 18.808 1.00 94.56 82 GLY A N 1
ATOM 629 C CA . GLY A 1 82 ? -6.472 -7.570 18.791 1.00 94.56 82 GLY A CA 1
ATOM 630 C C . GLY A 1 82 ? -5.612 -8.309 17.758 1.00 94.56 82 GLY A C 1
ATOM 631 O O . GLY A 1 82 ? -5.251 -7.736 16.728 1.00 94.56 82 GLY A O 1
ATOM 632 N N . ALA A 1 83 ? -5.285 -9.577 18.028 1.00 95.06 83 ALA A N 1
ATOM 633 C CA . ALA A 1 83 ? -4.371 -10.367 17.196 1.00 95.06 83 ALA A CA 1
ATOM 634 C C . ALA A 1 83 ? -4.774 -10.382 15.710 1.00 95.06 83 ALA A C 1
ATOM 636 O O . ALA A 1 83 ? -3.914 -10.221 14.844 1.00 95.06 83 ALA A O 1
ATOM 637 N N . ASP A 1 84 ? -6.074 -10.477 15.425 1.00 96.12 84 ASP A N 1
ATOM 638 C CA . ASP A 1 84 ? -6.606 -10.491 14.059 1.00 96.12 84 ASP A CA 1
ATOM 639 C C . ASP A 1 84 ? -6.405 -9.149 13.341 1.00 96.12 84 ASP A C 1
ATOM 641 O O . ASP A 1 84 ? -5.941 -9.108 12.203 1.00 96.12 84 ASP A O 1
ATOM 645 N N . VAL A 1 85 ? -6.679 -8.032 14.024 1.00 97.31 85 VAL A N 1
ATOM 646 C CA . VAL A 1 85 ? -6.460 -6.676 13.487 1.00 97.31 85 VAL A CA 1
ATOM 647 C C . VAL A 1 85 ? -4.980 -6.456 13.196 1.00 97.31 85 VAL A C 1
ATOM 649 O O . VAL A 1 85 ? -4.622 -5.945 12.134 1.00 97.31 85 VAL A O 1
ATOM 652 N N . ARG A 1 86 ? -4.112 -6.899 14.111 1.00 96.38 86 ARG A N 1
ATOM 653 C CA . ARG A 1 86 ? -2.665 -6.810 13.933 1.00 96.38 86 ARG A CA 1
ATOM 654 C C . ARG A 1 86 ? -2.193 -7.650 12.751 1.00 96.38 86 ARG A C 1
ATOM 656 O O . ARG A 1 86 ? -1.361 -7.183 11.981 1.00 96.38 86 ARG A O 1
ATOM 663 N N . ALA A 1 87 ? -2.725 -8.859 12.574 1.00 96.56 87 ALA A N 1
ATOM 664 C CA . ALA A 1 87 ? -2.394 -9.712 11.435 1.00 96.56 87 ALA A CA 1
ATOM 665 C C . ALA A 1 87 ? -2.800 -9.064 10.101 1.00 96.56 87 ALA A C 1
ATOM 667 O O . ALA A 1 87 ? -1.995 -9.035 9.174 1.00 96.56 87 ALA A O 1
ATOM 668 N N . LEU A 1 88 ? -4.000 -8.479 10.021 1.00 98.00 88 LEU A N 1
ATOM 669 C CA . LEU A 1 88 ? -4.469 -7.750 8.835 1.00 98.00 88 LEU A CA 1
ATOM 670 C C . LEU A 1 88 ? -3.591 -6.532 8.514 1.00 98.00 88 LEU A C 1
ATOM 672 O O . LEU A 1 88 ? -3.248 -6.307 7.350 1.00 98.00 88 LEU A O 1
ATOM 676 N N . ALA A 1 89 ? -3.203 -5.774 9.542 1.00 97.44 89 ALA A N 1
ATOM 677 C CA . ALA A 1 89 ? -2.319 -4.624 9.405 1.00 97.44 89 ALA A CA 1
ATOM 678 C C . ALA A 1 89 ? -0.919 -5.044 8.934 1.00 97.44 89 ALA A C 1
ATOM 680 O O . ALA A 1 89 ? -0.390 -4.476 7.981 1.00 97.44 89 ALA A O 1
ATOM 681 N N . LEU A 1 90 ? -0.340 -6.093 9.521 1.00 96.44 90 LEU A N 1
ATOM 682 C CA . LEU A 1 90 ? 0.950 -6.629 9.083 1.00 96.44 90 LEU A CA 1
ATOM 683 C C . LEU A 1 90 ? 0.890 -7.200 7.663 1.00 96.44 90 LEU A C 1
ATOM 685 O O . LEU A 1 90 ? 1.861 -7.069 6.929 1.00 96.44 90 LEU A O 1
ATOM 689 N N . LEU A 1 91 ? -0.243 -7.770 7.247 1.00 97.25 91 LEU A N 1
ATOM 690 C CA . LEU A 1 91 ? -0.433 -8.271 5.885 1.00 97.25 91 LEU A CA 1
ATOM 691 C C . LEU A 1 91 ? -0.503 -7.144 4.837 1.00 97.25 91 LEU A C 1
ATOM 693 O O . LEU A 1 91 ? -0.237 -7.393 3.665 1.00 97.25 91 LEU A O 1
ATOM 697 N N . SER A 1 92 ? -0.782 -5.903 5.255 1.00 97.81 92 SER A N 1
ATOM 698 C CA . SER A 1 92 ? -0.717 -4.724 4.375 1.00 97.81 92 SER A CA 1
ATOM 699 C C . SER A 1 92 ? 0.709 -4.201 4.151 1.00 97.81 92 SER A C 1
ATOM 701 O O . SER A 1 92 ? 0.959 -3.483 3.185 1.00 97.81 92 SER A O 1
ATOM 703 N N . LEU A 1 93 ? 1.666 -4.557 5.019 1.00 97.81 93 LEU A N 1
ATOM 704 C CA . LEU A 1 93 ? 3.026 -4.016 4.961 1.00 97.81 93 LEU A CA 1
ATOM 705 C C . LEU A 1 93 ? 3.851 -4.494 3.757 1.00 97.81 93 LEU A C 1
ATOM 707 O O . LEU A 1 93 ? 4.545 -3.651 3.193 1.00 97.81 93 LEU A O 1
ATOM 711 N N . PRO A 1 94 ? 3.825 -5.774 3.326 1.00 97.81 94 PRO A N 1
ATOM 712 C CA . PRO A 1 94 ? 4.707 -6.228 2.255 1.00 97.81 94 PRO A CA 1
ATOM 713 C C . PRO A 1 94 ? 4.548 -5.435 0.949 1.00 97.81 94 PRO A C 1
ATOM 715 O O . PRO A 1 94 ? 5.570 -4.960 0.452 1.00 97.81 94 PRO A O 1
ATOM 718 N N . PRO A 1 95 ? 3.330 -5.185 0.414 1.00 97.31 95 PRO A N 1
ATOM 719 C CA . PRO A 1 95 ? 3.193 -4.358 -0.784 1.00 97.31 95 PRO A CA 1
ATOM 720 C C . PRO A 1 95 ? 3.662 -2.912 -0.560 1.00 97.31 95 PRO A C 1
ATOM 722 O O . PRO A 1 95 ? 4.346 -2.362 -1.419 1.00 97.31 95 PRO A O 1
ATOM 725 N N . LEU A 1 96 ? 3.371 -2.308 0.602 1.00 97.88 96 LEU A N 1
ATOM 726 C CA . LEU A 1 96 ? 3.830 -0.950 0.926 1.00 97.88 96 LEU A CA 1
ATOM 727 C C . LEU A 1 96 ? 5.358 -0.858 0.956 1.00 97.88 96 LEU A C 1
ATOM 729 O O . LEU A 1 96 ? 5.926 0.060 0.371 1.00 97.88 96 LEU A O 1
ATOM 733 N N . ILE A 1 97 ? 6.028 -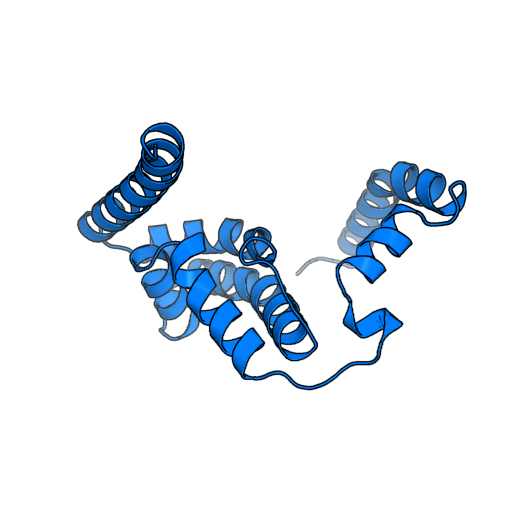1.812 1.605 1.00 98.19 97 ILE A N 1
ATOM 734 C CA . ILE A 1 97 ? 7.490 -1.847 1.720 1.00 98.19 97 ILE A CA 1
ATOM 735 C C . ILE A 1 97 ? 8.123 -2.034 0.344 1.00 98.19 97 ILE A C 1
ATOM 737 O O . ILE A 1 97 ? 9.008 -1.264 -0.021 1.00 98.19 97 ILE A O 1
ATOM 741 N N . VAL A 1 98 ? 7.653 -3.013 -0.436 1.00 97.38 98 VAL A N 1
ATOM 742 C CA . VAL A 1 98 ? 8.200 -3.304 -1.771 1.00 97.38 98 VAL A CA 1
ATOM 743 C C . VAL A 1 98 ? 8.099 -2.082 -2.678 1.00 97.38 98 VAL A C 1
ATOM 745 O O . VAL A 1 98 ? 9.085 -1.697 -3.302 1.00 97.38 98 VAL A O 1
ATOM 748 N N . VAL A 1 99 ? 6.937 -1.427 -2.717 1.00 97.19 99 VAL A N 1
ATOM 749 C CA . VAL A 1 99 ? 6.740 -0.266 -3.592 1.00 97.19 99 VAL A CA 1
ATOM 750 C C . VAL A 1 99 ? 7.447 0.986 -3.046 1.00 97.19 99 VAL A C 1
ATOM 752 O O . VAL A 1 99 ? 7.920 1.807 -3.825 1.00 97.19 99 VAL A O 1
ATOM 755 N N . THR A 1 100 ? 7.629 1.113 -1.727 1.00 97.88 100 THR A N 1
ATOM 756 C CA . THR A 1 100 ? 8.454 2.189 -1.142 1.00 97.88 100 THR A CA 1
ATOM 757 C C . THR A 1 100 ? 9.928 2.028 -1.512 1.00 97.88 100 THR A C 1
ATOM 759 O O . THR A 1 100 ? 10.576 2.998 -1.894 1.00 97.88 100 THR A O 1
ATOM 762 N N . VAL A 1 101 ? 10.462 0.803 -1.453 1.00 96.62 101 VAL A N 1
ATOM 763 C CA . VAL A 1 101 ? 11.830 0.500 -1.909 1.00 96.62 101 VAL A CA 1
ATOM 764 C C . VAL A 1 101 ? 11.956 0.778 -3.406 1.00 96.62 101 VAL A C 1
ATOM 766 O O . VAL A 1 101 ? 12.913 1.410 -3.838 1.00 96.62 101 VAL A O 1
ATOM 769 N N . GLN A 1 102 ? 10.958 0.390 -4.197 1.00 95.25 102 GLN A N 1
ATOM 770 C CA . GLN A 1 102 ? 10.897 0.724 -5.617 1.00 95.25 102 GLN A CA 1
ATOM 771 C C . GLN A 1 102 ? 10.936 2.242 -5.861 1.00 95.25 102 GLN A C 1
ATOM 773 O O . GLN A 1 102 ? 11.675 2.694 -6.731 1.00 95.25 102 GLN A O 1
ATOM 778 N N . ALA A 1 103 ? 10.188 3.022 -5.075 1.00 96.12 103 ALA A N 1
ATOM 779 C CA . ALA A 1 103 ? 10.171 4.484 -5.134 1.00 96.12 103 ALA A CA 1
ATOM 780 C C . ALA A 1 103 ? 11.500 5.132 -4.695 1.00 96.12 103 ALA A C 1
ATOM 782 O O . ALA A 1 103 ? 11.811 6.256 -5.080 1.00 96.12 103 ALA A O 1
ATOM 783 N N . LEU A 1 104 ? 12.288 4.433 -3.873 1.00 96.75 104 LEU A N 1
ATOM 784 C CA . LEU A 1 104 ? 13.643 4.846 -3.517 1.00 96.75 104 LEU A CA 1
ATOM 785 C C . LEU A 1 104 ? 14.630 4.592 -4.661 1.00 96.75 104 LEU A C 1
ATOM 787 O O . LEU A 1 104 ? 15.571 5.360 -4.816 1.00 96.75 104 LEU A O 1
ATOM 791 N N . LEU A 1 105 ? 14.438 3.532 -5.448 1.00 95.19 105 LEU A N 1
ATOM 792 C CA . LEU A 1 105 ? 15.336 3.163 -6.550 1.00 95.19 105 LEU A CA 1
ATOM 793 C C . LEU A 1 105 ? 14.974 3.852 -7.879 1.00 95.19 105 LEU A C 1
ATOM 795 O O . LEU A 1 105 ? 15.812 3.944 -8.774 1.00 95.19 105 LEU A O 1
ATOM 799 N N . GLY A 1 106 ? 13.744 4.354 -8.012 1.00 90.88 106 GLY A N 1
ATOM 800 C CA . GLY A 1 106 ? 13.269 5.136 -9.152 1.00 90.88 106 GLY A CA 1
ATOM 801 C C . GLY A 1 106 ? 11.843 5.647 -8.946 1.00 90.88 106 GLY A C 1
ATOM 802 O O . GLY A 1 106 ? 11.352 5.706 -7.827 1.00 90.88 106 GLY A O 1
ATOM 803 N N . LYS A 1 107 ? 11.145 6.038 -10.017 1.00 86.94 107 LYS A N 1
ATOM 804 C CA . LYS A 1 107 ? 9.747 6.489 -9.898 1.00 86.94 107 LYS A CA 1
ATOM 805 C C . LYS A 1 107 ? 8.804 5.310 -9.637 1.00 86.94 107 LYS A C 1
ATOM 807 O O . LYS A 1 107 ? 8.949 4.244 -10.233 1.00 86.94 107 LYS A O 1
ATOM 812 N N . ALA A 1 108 ? 7.802 5.537 -8.793 1.00 93.19 108 ALA A N 1
ATOM 813 C CA . ALA A 1 108 ? 6.696 4.618 -8.556 1.00 93.19 108 ALA A CA 1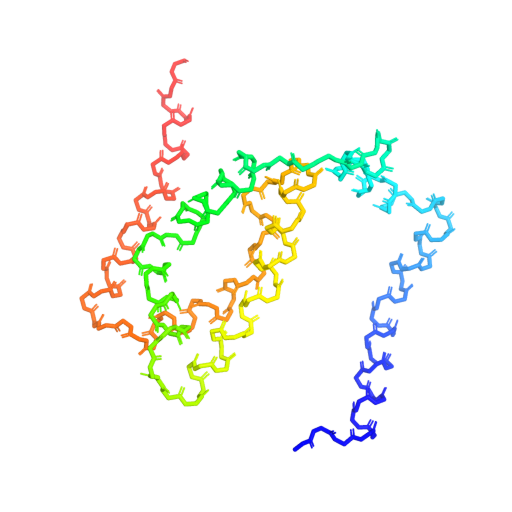
ATOM 814 C C . ALA A 1 108 ? 5.370 5.378 -8.618 1.00 93.19 108 ALA A C 1
ATOM 816 O O . ALA A 1 108 ? 5.262 6.480 -8.080 1.00 93.19 108 ALA A O 1
ATOM 817 N N . TYR A 1 109 ? 4.355 4.796 -9.256 1.00 94.69 109 TYR A N 1
ATOM 818 C CA . TYR A 1 109 ? 3.024 5.399 -9.269 1.00 94.69 109 TYR A CA 1
ATOM 819 C C . TYR A 1 109 ? 2.303 5.142 -7.945 1.00 94.69 109 TYR A C 1
ATOM 821 O O . TYR A 1 109 ? 2.418 4.070 -7.349 1.00 94.69 109 TYR A O 1
ATOM 829 N N . ALA A 1 110 ? 1.508 6.117 -7.501 1.00 93.69 110 ALA A N 1
ATOM 830 C CA . ALA A 1 110 ? 0.825 6.063 -6.209 1.00 93.69 110 ALA A CA 1
ATOM 831 C C . ALA A 1 110 ? -0.078 4.821 -6.055 1.00 93.69 110 ALA A C 1
ATOM 833 O O . ALA A 1 110 ? -0.175 4.255 -4.968 1.00 93.69 110 ALA A O 1
ATOM 834 N N . ASN A 1 111 ? -0.692 4.355 -7.148 1.00 95.19 111 ASN A N 1
ATOM 835 C CA . ASN A 1 111 ? -1.592 3.200 -7.169 1.00 95.19 111 ASN A CA 1
ATOM 836 C C . ASN A 1 111 ? -0.883 1.834 -7.091 1.00 95.19 111 ASN A C 1
ATOM 838 O O . ASN A 1 111 ? -1.551 0.820 -6.893 1.00 95.19 111 ASN A O 1
ATOM 842 N N . TRP A 1 112 ? 0.444 1.766 -7.223 1.00 96.12 112 TRP A N 1
ATOM 843 C CA . TRP A 1 112 ? 1.174 0.492 -7.244 1.00 96.12 112 TRP A CA 1
ATOM 844 C C . TRP A 1 112 ? 1.069 -0.305 -5.939 1.00 96.12 112 TRP A C 1
ATOM 846 O O . TRP A 1 112 ? 1.169 -1.529 -5.963 1.00 96.12 112 TRP A O 1
ATOM 856 N N . ALA A 1 113 ? 0.807 0.356 -4.808 1.00 96.94 113 ALA A N 1
ATOM 857 C CA . ALA A 1 113 ? 0.629 -0.310 -3.518 1.00 96.94 113 ALA A CA 1
ATOM 858 C C . ALA A 1 113 ? -0.828 -0.660 -3.169 1.00 96.94 113 ALA A C 1
ATOM 860 O O . ALA A 1 113 ? -1.084 -1.104 -2.051 1.00 96.94 113 ALA A O 1
ATOM 861 N N . VAL A 1 114 ? -1.790 -0.531 -4.095 1.00 96.62 114 VAL A N 1
ATOM 862 C CA . VAL A 1 114 ? -3.224 -0.779 -3.820 1.00 96.62 114 VAL A CA 1
ATOM 863 C C . VAL A 1 114 ? -3.500 -2.150 -3.192 1.00 96.62 114 VAL A C 1
ATOM 865 O O . VAL A 1 114 ? -4.391 -2.267 -2.351 1.00 96.62 114 VAL A O 1
ATOM 868 N N . ALA A 1 115 ? -2.706 -3.175 -3.520 1.00 96.75 115 ALA A N 1
ATOM 869 C CA . ALA A 1 115 ? -2.843 -4.509 -2.935 1.00 96.75 115 ALA A CA 1
ATOM 870 C C . ALA A 1 115 ? -2.731 -4.527 -1.394 1.00 96.75 115 ALA A C 1
ATOM 872 O O . ALA A 1 115 ? -3.333 -5.385 -0.751 1.00 96.75 115 ALA A O 1
ATOM 873 N N . ALA A 1 116 ? -2.023 -3.568 -0.784 1.00 97.62 116 ALA A N 1
ATOM 874 C CA . ALA A 1 116 ? -1.947 -3.423 0.671 1.00 97.62 116 ALA A CA 1
ATOM 875 C C . ALA A 1 116 ? -3.310 -3.125 1.314 1.00 97.62 116 ALA A C 1
ATOM 877 O O . ALA A 1 116 ? -3.583 -3.512 2.453 1.00 97.62 116 ALA A O 1
ATOM 878 N N . TYR A 1 117 ? -4.183 -2.424 0.593 1.00 97.25 117 TYR A N 1
ATOM 879 C CA . TYR A 1 117 ? -5.383 -1.831 1.171 1.00 97.25 117 TYR A CA 1
ATOM 880 C C . TYR A 1 117 ? -6.562 -2.795 1.272 1.00 97.25 117 TYR A C 1
ATOM 882 O O . TYR A 1 117 ? -7.502 -2.496 2.005 1.00 97.25 117 TYR A O 1
ATOM 890 N N . PHE A 1 118 ? -6.489 -3.985 0.661 1.00 97.06 118 PHE A N 1
ATOM 891 C CA . PHE A 1 118 ? -7.499 -5.033 0.855 1.00 97.06 118 PHE A CA 1
ATOM 892 C C . PHE A 1 118 ? -7.600 -5.472 2.318 1.00 97.06 118 PHE A C 1
ATOM 894 O O . PHE A 1 118 ? -8.695 -5.571 2.865 1.00 97.06 118 PHE A O 1
ATOM 901 N N . THR A 1 119 ? -6.466 -5.699 2.983 1.00 97.75 119 THR A N 1
ATOM 902 C CA . THR A 1 119 ? -6.448 -6.033 4.415 1.00 97.75 119 THR A CA 1
ATOM 903 C C . THR A 1 119 ? -6.405 -4.773 5.268 1.00 97.75 119 THR A C 1
ATOM 905 O O . THR A 1 119 ? -7.020 -4.731 6.336 1.00 97.75 119 THR A O 1
ATOM 908 N N . GLY A 1 120 ? -5.746 -3.720 4.770 1.00 98.00 120 GLY A N 1
ATOM 909 C CA . GLY A 1 120 ? -5.663 -2.426 5.435 1.00 98.00 120 GLY A CA 1
ATOM 910 C C . GLY A 1 120 ? -7.032 -1.809 5.721 1.00 98.00 120 GLY A C 1
ATOM 911 O O . GLY A 1 120 ? -7.249 -1.312 6.825 1.00 98.00 120 GLY A O 1
ATOM 912 N N . VAL A 1 121 ? -7.987 -1.883 4.785 1.00 97.88 121 VAL A N 1
ATOM 913 C CA . VAL A 1 121 ? -9.337 -1.326 4.988 1.00 97.88 121 VAL A CA 1
ATOM 914 C C . VAL A 1 121 ? -10.109 -2.078 6.070 1.00 97.88 121 VAL A C 1
ATOM 916 O O . VAL A 1 121 ? -10.774 -1.454 6.896 1.00 97.88 121 VAL A O 1
ATOM 919 N N . ILE A 1 122 ? -9.972 -3.406 6.129 1.00 98.12 122 ILE A N 1
ATOM 920 C CA . ILE A 1 122 ? -10.617 -4.227 7.161 1.00 98.12 122 ILE A CA 1
ATOM 921 C C . ILE A 1 122 ? -10.037 -3.859 8.530 1.00 98.12 122 ILE A C 1
ATOM 923 O O . ILE A 1 122 ? -10.793 -3.581 9.461 1.00 98.12 122 ILE A O 1
ATOM 927 N N . ALA A 1 123 ? -8.707 -3.770 8.642 1.00 98.06 123 ALA A N 1
ATOM 928 C CA . ALA A 1 123 ? -8.047 -3.325 9.867 1.00 98.06 123 ALA A CA 1
ATOM 929 C C . ALA A 1 123 ? -8.508 -1.916 10.286 1.00 98.06 123 ALA A C 1
ATOM 931 O O . ALA A 1 123 ? -8.874 -1.706 11.442 1.00 98.06 123 ALA A O 1
ATOM 932 N N . ALA A 1 124 ? -8.570 -0.970 9.344 1.00 97.81 124 ALA A N 1
ATOM 933 C CA . ALA A 1 124 ? -9.009 0.398 9.604 1.00 97.81 124 ALA A CA 1
ATOM 934 C C . ALA A 1 124 ? -10.454 0.458 10.127 1.00 97.81 124 ALA A C 1
ATOM 936 O O . ALA A 1 124 ? -10.721 1.142 11.113 1.00 97.81 124 ALA A O 1
ATOM 937 N N . VAL A 1 125 ? -11.387 -0.287 9.527 1.00 97.25 125 VAL A N 1
ATOM 938 C CA . VAL A 1 125 ? -12.791 -0.334 9.973 1.00 97.25 125 VAL A CA 1
ATOM 939 C C . VAL A 1 125 ? -12.918 -0.922 11.380 1.00 97.25 125 VAL A C 1
ATOM 941 O O . VAL A 1 125 ? -13.710 -0.417 12.181 1.00 97.25 125 VAL A O 1
ATOM 944 N N . LEU A 1 126 ? -12.138 -1.959 11.700 1.00 97.38 126 LEU A N 1
ATOM 945 C CA . LEU A 1 126 ? -12.145 -2.592 13.022 1.00 97.38 126 LEU A CA 1
ATOM 946 C C . LEU A 1 126 ? -11.583 -1.675 14.119 1.00 97.38 126 LEU A C 1
ATOM 948 O O . LEU A 1 126 ? -12.061 -1.731 15.249 1.00 97.38 126 LEU A O 1
ATOM 952 N N . VAL A 1 127 ? -10.621 -0.809 13.789 1.00 97.19 127 VAL A N 1
ATOM 953 C CA . VAL A 1 127 ? -10.027 0.158 14.730 1.00 97.19 127 VAL A CA 1
ATOM 954 C C . VAL A 1 127 ? -10.866 1.429 14.868 1.00 97.19 127 VAL A C 1
ATOM 956 O O . VAL A 1 127 ? -10.966 1.988 15.960 1.00 97.19 127 VAL A O 1
ATOM 959 N N . LEU A 1 128 ? -11.467 1.912 13.778 1.00 97.94 128 LEU A N 1
ATOM 960 C CA . LEU A 1 128 ? -12.168 3.191 13.784 1.00 97.94 128 LEU A CA 1
ATOM 961 C C . LEU A 1 128 ? -13.477 3.131 14.589 1.00 97.94 128 LEU A C 1
ATOM 963 O O . LEU A 1 128 ? -14.299 2.230 14.369 1.00 97.94 128 LEU A O 1
ATOM 967 N N . PRO A 1 129 ? -13.749 4.141 15.441 1.00 97.25 129 PRO A N 1
ATOM 968 C CA . PRO A 1 129 ? -15.067 4.326 16.033 1.00 97.25 129 PRO A CA 1
ATOM 969 C C . PRO A 1 129 ? -16.096 4.690 14.954 1.00 97.25 129 PRO A C 1
ATOM 971 O O . PRO A 1 129 ? -15.748 5.114 13.851 1.00 97.25 129 PRO A O 1
ATOM 974 N N . ARG A 1 130 ? -17.391 4.581 15.281 1.00 97.12 130 ARG A N 1
ATOM 975 C CA . ARG A 1 130 ? -18.488 4.820 14.322 1.00 97.12 130 ARG A CA 1
ATOM 976 C C . ARG A 1 130 ? -18.364 6.162 13.593 1.00 97.12 130 ARG A C 1
ATOM 978 O O . ARG A 1 130 ? -18.494 6.187 12.375 1.00 97.12 130 ARG A O 1
ATOM 985 N N . TRP A 1 131 ? -18.084 7.253 14.308 1.00 97.31 131 TRP A N 1
ATOM 986 C CA . TRP A 1 131 ? -17.909 8.577 13.697 1.00 97.31 131 TRP A CA 1
ATOM 987 C C . TRP A 1 131 ? -16.690 8.627 12.762 1.00 97.31 131 TRP A C 1
ATOM 989 O O . TRP A 1 131 ? -16.767 9.217 11.690 1.00 97.31 131 TRP A O 1
ATOM 999 N N . GLY A 1 132 ? -15.595 7.947 13.121 1.00 97.88 132 GLY A N 1
ATOM 1000 C CA . GLY A 1 132 ? -14.372 7.889 12.321 1.00 97.88 132 GLY A CA 1
ATOM 1001 C C . GLY A 1 132 ? -14.572 7.136 11.007 1.00 97.88 132 GLY A C 1
ATOM 1002 O O . GLY A 1 132 ? -14.022 7.530 9.985 1.00 97.88 132 GLY A O 1
ATOM 1003 N N . ARG A 1 133 ? -15.426 6.104 11.000 1.00 97.88 133 ARG A N 1
ATOM 1004 C CA 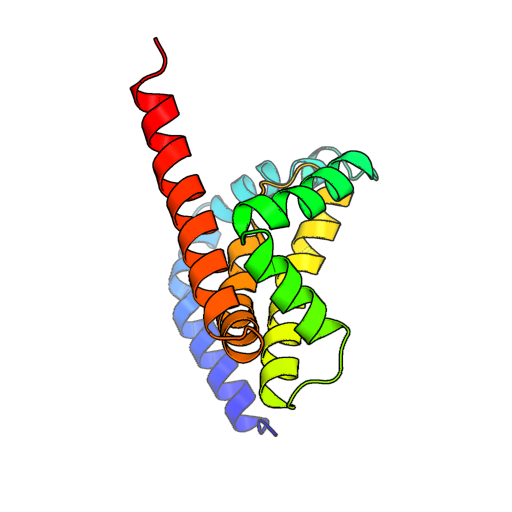. ARG A 1 133 ? -15.823 5.395 9.771 1.00 97.88 133 ARG A CA 1
ATOM 1005 C C . ARG A 1 133 ? -16.600 6.303 8.821 1.00 97.88 133 ARG A C 1
ATOM 1007 O O . ARG A 1 133 ? -16.312 6.315 7.630 1.00 97.88 133 ARG A O 1
ATOM 1014 N N . TRP A 1 134 ? -17.544 7.086 9.346 1.00 98.12 134 TRP A N 1
ATOM 1015 C CA . TRP A 1 134 ? -18.282 8.066 8.544 1.00 98.12 134 TRP A CA 1
ATOM 1016 C C . TRP A 1 134 ? -17.375 9.183 8.028 1.00 98.12 134 TRP A C 1
ATOM 1018 O O . TRP A 1 134 ? -17.485 9.547 6.863 1.00 98.12 134 TRP A O 1
ATOM 1028 N N . ALA A 1 135 ? -16.442 9.673 8.849 1.00 97.75 135 ALA A N 1
ATOM 1029 C CA . ALA A 1 135 ? -15.448 10.653 8.422 1.00 97.75 135 ALA A CA 1
ATOM 1030 C C . ALA A 1 135 ? -14.554 10.099 7.302 1.00 97.75 135 ALA A C 1
ATOM 1032 O O . ALA A 1 135 ? -14.384 10.751 6.276 1.00 97.75 135 ALA A O 1
ATOM 1033 N N . ALA A 1 136 ? -14.037 8.875 7.456 1.00 97.50 136 ALA A N 1
ATOM 1034 C CA . ALA A 1 136 ? -13.256 8.205 6.421 1.00 97.50 136 ALA A CA 1
ATOM 1035 C C . ALA A 1 136 ? -14.051 8.048 5.122 1.00 97.50 136 ALA A C 1
ATOM 1037 O O . ALA A 1 136 ? -13.537 8.362 4.052 1.00 97.50 136 ALA A O 1
ATOM 1038 N N . LEU A 1 137 ? -15.302 7.591 5.209 1.00 97.12 137 LEU A N 1
ATOM 1039 C CA . LEU A 1 137 ? -16.160 7.429 4.043 1.00 97.12 137 LEU A CA 1
ATOM 1040 C C . LEU A 1 137 ? -16.419 8.774 3.353 1.00 97.12 137 LEU A C 1
ATOM 1042 O O . LEU A 1 137 ? -16.241 8.872 2.146 1.00 97.12 137 LEU A O 1
ATOM 1046 N N . ALA A 1 138 ? -16.785 9.813 4.108 1.00 97.25 138 ALA A N 1
ATOM 1047 C CA . ALA A 1 138 ? -17.049 11.141 3.565 1.00 97.25 138 ALA A CA 1
ATOM 1048 C C . ALA A 1 138 ? -15.816 11.725 2.864 1.00 97.25 138 ALA A C 1
ATOM 1050 O O . ALA A 1 138 ? -15.916 12.141 1.715 1.00 97.25 138 ALA A O 1
ATOM 1051 N N . VAL A 1 139 ? -14.646 11.699 3.513 1.00 96.19 139 VAL A N 1
ATOM 1052 C CA . VAL A 1 139 ? -13.396 12.226 2.941 1.00 96.19 139 VAL A CA 1
ATOM 1053 C C . VAL A 1 139 ? -13.020 11.486 1.658 1.00 96.19 139 VAL A C 1
ATOM 1055 O O . VAL A 1 139 ? -12.733 12.127 0.648 1.00 96.19 139 VAL A O 1
ATOM 1058 N N . ASN A 1 140 ? -13.066 10.151 1.670 1.00 95.50 140 ASN A N 1
ATOM 1059 C CA . ASN A 1 140 ? -12.733 9.361 0.487 1.00 95.50 140 ASN A CA 1
ATOM 1060 C C . ASN A 1 140 ? -13.754 9.562 -0.642 1.00 95.50 140 ASN A C 1
ATOM 1062 O O . ASN A 1 140 ? -13.352 9.708 -1.793 1.00 95.50 140 ASN A O 1
ATOM 1066 N N . MET A 1 141 ? -15.057 9.630 -0.339 1.00 95.81 141 MET A N 1
ATOM 1067 C CA . MET A 1 141 ? -16.085 9.902 -1.352 1.00 95.81 141 MET A CA 1
ATOM 1068 C C . MET A 1 141 ? -15.916 11.290 -1.969 1.00 95.81 141 MET A C 1
ATOM 1070 O O . MET A 1 141 ? -15.979 11.418 -3.187 1.00 95.81 141 MET A O 1
ATOM 1074 N N . ILE A 1 142 ? -15.655 12.316 -1.154 1.00 95.12 142 ILE A N 1
ATOM 1075 C CA . ILE A 1 142 ? -15.402 13.677 -1.637 1.00 95.12 142 ILE A CA 1
ATOM 1076 C C . ILE A 1 142 ? -14.207 13.679 -2.590 1.00 95.12 142 ILE A C 1
ATOM 1078 O O . ILE A 1 142 ? -14.342 14.153 -3.712 1.00 95.12 142 ILE A O 1
ATOM 1082 N N . ALA A 1 143 ? -13.069 13.102 -2.194 1.00 90.06 143 ALA A N 1
ATOM 1083 C CA . ALA A 1 143 ? -11.895 13.017 -3.061 1.00 90.06 143 ALA A CA 1
ATOM 1084 C C . ALA A 1 143 ? -12.197 12.262 -4.370 1.00 90.06 143 ALA A C 1
ATOM 1086 O O 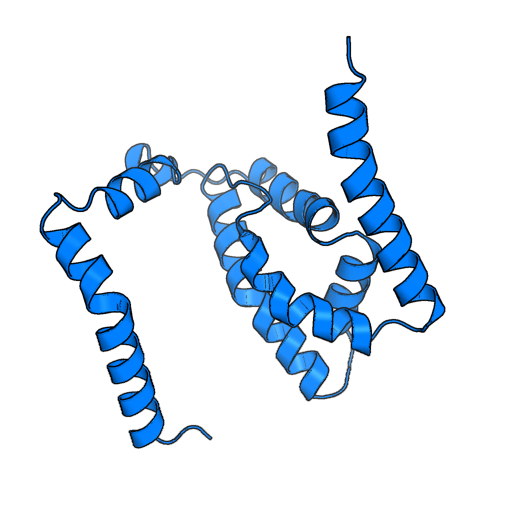. ALA A 1 143 ? -11.872 12.743 -5.455 1.00 90.06 143 ALA A O 1
ATOM 1087 N N . THR A 1 144 ? -12.882 11.119 -4.271 1.00 92.19 144 THR A N 1
ATOM 1088 C CA . THR A 1 144 ? -13.242 10.274 -5.423 1.00 92.19 144 THR A CA 1
ATOM 1089 C C . THR A 1 144 ? -14.169 10.985 -6.408 1.00 92.19 144 THR A C 1
ATOM 1091 O O . THR A 1 144 ? -14.044 10.773 -7.609 1.00 92.19 144 THR A O 1
ATOM 1094 N N . LEU A 1 145 ? -15.093 11.824 -5.928 1.00 94.19 145 LEU A N 1
ATOM 1095 C CA . LEU A 1 145 ? -16.042 12.551 -6.775 1.00 94.19 145 LEU A CA 1
ATOM 1096 C C . LEU A 1 145 ? -15.463 13.863 -7.311 1.00 94.19 145 LEU A C 1
ATOM 1098 O O . LEU A 1 145 ? -15.688 14.201 -8.471 1.00 94.19 145 LEU A O 1
ATOM 1102 N N . LEU A 1 146 ? -14.709 14.599 -6.491 1.00 92.06 146 LEU A N 1
ATOM 1103 C CA . LEU A 1 146 ? -14.144 15.890 -6.878 1.00 92.06 146 LEU A CA 1
ATOM 1104 C C . LEU A 1 146 ? -13.133 15.756 -8.011 1.00 92.06 146 LEU A C 1
ATOM 1106 O O . LEU A 1 146 ? -13.153 16.582 -8.914 1.00 92.06 146 LEU A O 1
ATOM 1110 N N . VAL A 1 147 ? -12.269 14.736 -7.995 1.00 87.31 147 VAL A N 1
ATOM 1111 C CA . VAL A 1 147 ? -11.221 14.599 -9.018 1.00 87.31 147 VAL A CA 1
ATOM 1112 C C . VAL A 1 147 ? -11.818 14.487 -10.434 1.00 87.31 147 VAL A C 1
ATOM 1114 O O . VAL A 1 147 ? -11.470 15.319 -11.271 1.00 87.31 147 VAL A O 1
ATOM 1117 N N . PRO A 1 148 ? -12.758 13.564 -10.729 1.00 90.38 148 PRO A N 1
ATOM 1118 C CA . PRO A 1 148 ? -13.420 13.518 -12.033 1.00 90.38 148 PRO A CA 1
ATOM 1119 C C . PRO A 1 148 ? -14.221 14.782 -12.357 1.00 90.38 148 PRO A C 1
ATOM 1121 O O . PRO A 1 148 ? -14.181 15.247 -13.492 1.00 90.38 148 PRO A O 1
ATOM 1124 N N . LEU A 1 149 ? -14.934 15.354 -11.378 1.00 92.44 149 LEU A N 1
ATOM 1125 C CA . LEU A 1 149 ? -15.735 16.562 -11.596 1.00 92.44 149 LEU A CA 1
ATOM 1126 C C . LEU A 1 149 ? -14.870 17.752 -12.010 1.00 92.44 149 LEU A C 1
ATOM 1128 O O . LEU A 1 149 ? -15.221 18.454 -12.950 1.00 92.44 149 LEU A O 1
ATOM 1132 N N . LEU A 1 150 ? -13.732 17.955 -11.345 1.00 91.88 150 LEU A N 1
ATOM 1133 C CA . LEU A 1 150 ? -12.788 19.016 -11.685 1.00 91.88 150 LEU A CA 1
ATOM 1134 C C . LEU A 1 150 ? -12.165 18.797 -13.062 1.00 91.88 150 LEU A C 1
ATOM 1136 O O . LEU A 1 150 ? -11.964 19.767 -13.778 1.00 91.88 150 LEU A O 1
ATOM 1140 N N . ILE A 1 151 ? -11.898 17.548 -13.453 1.00 91.56 151 ILE A N 1
ATOM 1141 C CA . ILE A 1 151 ? -11.375 17.232 -14.790 1.00 91.56 151 ILE A CA 1
ATOM 1142 C C . ILE A 1 151 ? -12.409 17.553 -15.876 1.00 91.56 151 ILE A C 1
ATOM 1144 O O . ILE A 1 151 ? -12.049 18.111 -16.904 1.00 91.56 151 ILE A O 1
ATOM 1148 N N . VAL A 1 152 ? -13.685 17.221 -15.658 1.00 92.94 152 VAL A N 1
ATOM 1149 C CA . VAL A 1 152 ? -14.758 17.480 -16.636 1.00 92.94 152 VAL A CA 1
ATOM 1150 C C . VAL A 1 152 ? -15.152 18.959 -16.684 1.00 92.94 152 VAL A C 1
ATOM 1152 O O . VAL A 1 152 ? -15.540 19.453 -17.737 1.00 92.94 152 VAL A O 1
ATOM 1155 N N . ALA A 1 153 ? -15.082 19.662 -15.553 1.00 89.19 153 ALA A N 1
ATOM 1156 C CA . ALA A 1 153 ? -15.457 21.070 -15.446 1.00 89.19 153 ALA A CA 1
ATOM 1157 C C . ALA A 1 153 ? -14.300 22.045 -15.723 1.00 89.19 153 ALA A C 1
ATOM 1159 O O . ALA A 1 153 ? -14.537 23.253 -15.779 1.00 89.19 153 ALA A O 1
ATOM 1160 N N . ALA A 1 154 ? -13.063 21.554 -15.856 1.00 78.94 154 ALA A N 1
ATOM 1161 C CA . ALA A 1 154 ? -11.930 22.379 -16.250 1.00 78.94 154 ALA A CA 1
ATOM 1162 C C . ALA A 1 154 ? -12.091 22.816 -17.723 1.00 78.94 154 ALA A C 1
ATOM 1164 O O . ALA A 1 154 ? -12.401 21.967 -18.560 1.00 78.94 154 ALA A O 1
ATOM 1165 N N . PRO A 1 155 ? -11.928 24.116 -18.031 1.00 67.12 155 PRO A N 1
ATOM 1166 C CA . PRO A 1 155 ? -12.028 24.642 -19.392 1.00 67.12 155 PRO A CA 1
ATOM 1167 C C . PRO A 1 155 ? -10.894 24.171 -20.310 1.00 67.12 155 PRO A C 1
ATOM 1169 O O . PRO A 1 155 ? -9.784 23.886 -19.800 1.00 67.12 155 PRO A O 1
#

Sequence (155 aa):
RIGWRNCALMALAFAAVISPNVIWNLTHQLATVEHTMDNVGWVRTGAALNWASMAEFVVSQFGVFGPVTMAALLWAIFRPCGADVRALALLSLPPLIVVTVQALLGKAYANWAVAAYFTGVIAAVLVLPRWGRWAALAVNMIATLLVPLLIVAAP

Secondary structure (DSSP, 8-state):
---HHHHHHHHHHHHHHHHHHHHHHHHTTTHHHHHHHHHSTHHHH-----HHHHHHHHHHHHHHH-HHHHHHHHHHHHS---HHHHHHHHHHHHHHHHHHHHHHHS---GGGGGGGHHHHHHHHHHHS-HHHHHHHHHHHHHHHHHHHHHHHH--

Radius of gyration: 19.29 Å; chains: 1; bounding box: 39×56×47 Å